Protein AF-A0A833GKW9-F1 (afdb_monomer_lite)

pLDDT: mean 96.71, std 2.91, range [78.0, 98.75]

Radius of gyration: 13.87 Å; chains: 1; bounding box: 33×19×40 Å

Structure (mmCIF, N/CA/C/O backbone):
data_AF-A0A833GKW9-F1
#
_entry.id   AF-A0A833GKW9-F1
#
loop_
_atom_site.group_PDB
_atom_site.id
_atom_site.type_symbol
_atom_site.label_atom_id
_atom_site.label_alt_id
_atom_site.label_comp_id
_atom_site.label_asym_id
_atom_site.label_entity_id
_atom_site.label_seq_id
_atom_site.pdbx_PDB_ins_code
_atom_site.Cartn_x
_atom_site.Cartn_y
_atom_site.Cartn_z
_atom_site.occupancy
_atom_site.B_iso_or_equiv
_atom_site.auth_seq_id
_atom_site.auth_comp_id
_atom_site.auth_asym_id
_atom_site.auth_atom_id
_atom_site.pdbx_PDB_model_num
ATOM 1 N N . MET A 1 1 ? -17.394 9.332 23.189 1.00 78.00 1 MET A N 1
ATOM 2 C CA . MET A 1 1 ? -17.041 8.297 22.191 1.00 78.00 1 MET A CA 1
ATOM 3 C C . MET A 1 1 ? -15.616 8.582 21.736 1.00 78.00 1 MET A C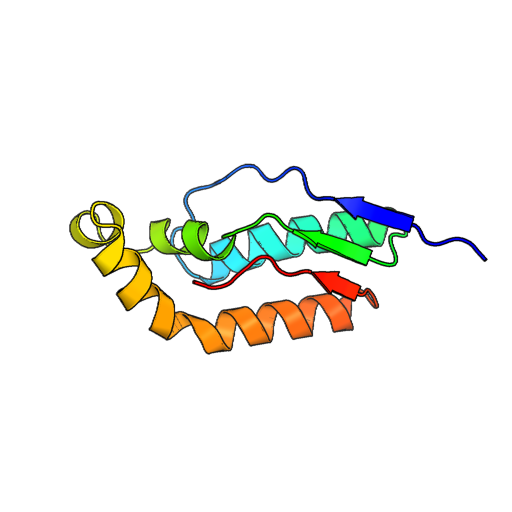 1
ATOM 5 O O . MET A 1 1 ? -15.335 9.747 21.488 1.00 78.00 1 MET A O 1
ATOM 9 N N . THR A 1 2 ? -14.726 7.586 21.687 1.00 93.81 2 THR A N 1
ATOM 10 C CA . THR A 1 2 ? -13.291 7.791 21.390 1.00 93.81 2 THR A CA 1
ATOM 11 C C . THR A 1 2 ? -12.878 6.940 20.195 1.00 93.81 2 THR A C 1
ATOM 13 O O . THR A 1 2 ? -13.192 5.750 20.166 1.00 93.81 2 THR A O 1
ATOM 16 N N . ILE A 1 3 ? -12.164 7.542 19.240 1.00 96.75 3 ILE A N 1
ATOM 17 C CA . ILE A 1 3 ? -11.549 6.852 18.099 1.00 96.75 3 ILE A CA 1
ATOM 18 C C . ILE A 1 3 ? -10.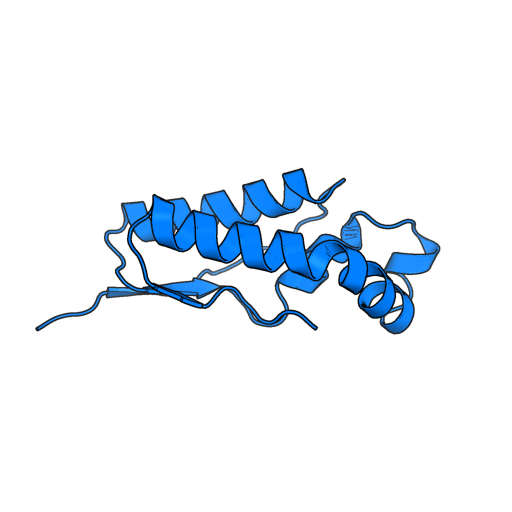028 6.887 18.266 1.00 96.75 3 ILE A C 1
ATOM 20 O O . ILE A 1 3 ? -9.457 7.919 18.614 1.00 96.75 3 ILE A O 1
ATOM 24 N N . ARG A 1 4 ? -9.374 5.756 18.008 1.00 98.06 4 ARG A N 1
ATOM 25 C CA . ARG A 1 4 ? -7.928 5.589 17.918 1.00 98.06 4 ARG A CA 1
ATOM 26 C C . ARG A 1 4 ? -7.537 5.399 16.461 1.00 98.06 4 ARG A C 1
ATOM 28 O O . ARG A 1 4 ? -8.012 4.481 15.790 1.00 98.06 4 ARG A O 1
ATOM 35 N N . VAL A 1 5 ? -6.632 6.257 16.013 1.00 98.31 5 VAL A N 1
ATOM 36 C CA . VAL A 1 5 ? -6.081 6.256 14.660 1.00 98.31 5 VAL A CA 1
ATOM 37 C C . VAL A 1 5 ? -4.606 5.878 14.737 1.00 98.31 5 VAL A C 1
ATOM 39 O O . VAL A 1 5 ? -3.880 6.411 15.575 1.00 98.31 5 VAL A O 1
ATOM 42 N N . ALA A 1 6 ? -4.166 4.965 13.874 1.00 98.25 6 ALA A N 1
ATOM 43 C CA . ALA A 1 6 ? -2.759 4.654 13.661 1.00 98.25 6 ALA A CA 1
ATOM 44 C C . ALA A 1 6 ? -2.316 5.238 12.316 1.00 98.25 6 ALA A C 1
ATOM 46 O O . ALA A 1 6 ? -2.845 4.857 11.275 1.00 98.25 6 ALA A O 1
ATOM 47 N N . ALA A 1 7 ? -1.350 6.154 12.338 1.00 97.38 7 ALA A N 1
ATOM 48 C CA . ALA A 1 7 ? -0.691 6.653 11.136 1.00 97.38 7 ALA A CA 1
ATOM 49 C C . ALA A 1 7 ? 0.624 5.892 10.947 1.00 97.38 7 ALA A C 1
ATOM 51 O O . ALA A 1 7 ? 1.492 5.925 11.824 1.00 97.38 7 ALA A O 1
ATOM 52 N N . ALA A 1 8 ? 0.751 5.169 9.838 1.00 94.25 8 ALA A N 1
ATOM 53 C CA . ALA A 1 8 ? 1.916 4.345 9.570 1.00 94.25 8 ALA A CA 1
ATOM 54 C C . ALA A 1 8 ? 3.124 5.226 9.226 1.00 94.25 8 ALA A C 1
ATOM 56 O O . ALA A 1 8 ? 3.125 5.951 8.232 1.00 94.25 8 ALA A O 1
ATOM 57 N N . ARG A 1 9 ? 4.184 5.129 10.036 1.00 89.44 9 ARG A N 1
ATOM 58 C CA . ARG A 1 9 ? 5.517 5.580 9.632 1.00 89.44 9 ARG A CA 1
ATOM 59 C C . ARG A 1 9 ? 6.144 4.463 8.807 1.00 89.44 9 ARG A C 1
ATOM 61 O O . ARG A 1 9 ? 6.679 3.510 9.363 1.00 89.44 9 ARG A O 1
ATOM 68 N N . TYR A 1 10 ? 6.028 4.589 7.497 1.00 86.62 10 TYR A N 1
ATOM 69 C CA . TYR A 1 10 ? 6.390 3.551 6.545 1.00 86.62 10 TYR A CA 1
ATOM 70 C C . TYR A 1 10 ? 7.826 3.738 6.046 1.00 86.62 10 TYR A C 1
ATOM 72 O O . TYR A 1 10 ? 8.217 4.853 5.697 1.00 86.62 10 TYR A O 1
ATOM 80 N N . ALA A 1 11 ? 8.611 2.663 6.035 1.00 90.44 11 ALA A N 1
ATOM 81 C CA . ALA A 1 11 ? 9.923 2.639 5.400 1.00 90.44 11 ALA A CA 1
ATOM 82 C C . ALA A 1 11 ? 9.766 1.991 4.025 1.00 90.44 11 ALA A C 1
ATOM 84 O O . ALA A 1 11 ? 9.304 0.858 3.958 1.00 90.44 11 ALA A O 1
ATOM 85 N N . ILE A 1 12 ? 10.127 2.720 2.967 1.00 91.88 12 ILE A N 1
ATOM 86 C CA . ILE A 1 12 ? 10.079 2.208 1.594 1.00 91.88 12 ILE A CA 1
ATOM 87 C C . ILE A 1 12 ? 11.123 1.094 1.459 1.00 91.88 12 ILE A C 1
ATOM 89 O O . ILE A 1 12 ? 12.292 1.297 1.797 1.00 91.88 12 ILE A O 1
ATOM 93 N N . GLY A 1 13 ? 10.684 -0.068 0.999 1.00 92.94 13 GLY A N 1
ATOM 94 C CA . GLY A 1 13 ? 11.488 -1.228 0.659 1.00 92.94 13 GLY A CA 1
ATOM 95 C C . GLY A 1 13 ? 11.628 -1.428 -0.849 1.00 92.94 13 GLY A C 1
ATOM 96 O O . GLY A 1 13 ? 11.260 -0.579 -1.659 1.00 92.94 13 GLY A O 1
ATOM 97 N N . GLU A 1 14 ? 12.179 -2.582 -1.214 1.00 95.62 14 GLU A N 1
ATOM 98 C CA . GLU A 1 14 ? 12.381 -3.006 -2.601 1.00 95.62 14 GLU A CA 1
ATOM 99 C C . GLU A 1 14 ? 11.756 -4.395 -2.803 1.00 95.62 14 GLU A C 1
ATOM 101 O O . GLU A 1 14 ? 12.478 -5.391 -2.833 1.00 95.62 14 GLU A O 1
ATOM 106 N N . PRO A 1 15 ? 10.414 -4.502 -2.842 1.00 97.12 15 PRO A N 1
ATOM 107 C CA . PRO A 1 15 ? 9.746 -5.783 -3.050 1.00 97.12 15 PRO A CA 1
ATOM 108 C C . PRO A 1 15 ? 10.141 -6.409 -4.395 1.00 97.12 15 PRO A C 1
ATOM 110 O O . PRO A 1 15 ? 10.153 -5.732 -5.421 1.00 97.12 15 PRO A O 1
ATOM 113 N N . GLU A 1 16 ? 10.430 -7.712 -4.383 1.00 97.12 16 GLU A N 1
ATOM 114 C CA . GLU A 1 16 ? 10.793 -8.478 -5.588 1.00 97.12 16 GLU A CA 1
ATOM 115 C C . GLU A 1 16 ? 9.573 -8.803 -6.461 1.00 97.12 16 GLU A C 1
ATOM 117 O O . GLU A 1 16 ? 9.695 -8.977 -7.671 1.00 97.12 16 GLU A O 1
ATOM 122 N N . ASP A 1 17 ? 8.392 -8.877 -5.846 1.00 97.75 17 ASP A N 1
ATOM 123 C CA . ASP A 1 17 ? 7.112 -9.125 -6.495 1.00 97.75 17 ASP A CA 1
ATOM 124 C C . ASP A 1 17 ? 5.954 -8.468 -5.719 1.00 97.75 17 ASP A C 1
ATOM 126 O O . ASP A 1 17 ? 6.119 -7.919 -4.622 1.00 97.75 17 ASP A O 1
ATOM 130 N N . PHE A 1 18 ? 4.746 -8.530 -6.284 1.00 97.56 18 PHE A N 1
ATOM 131 C CA . PHE A 1 18 ? 3.561 -7.942 -5.658 1.00 97.56 18 PHE A CA 1
ATOM 132 C C . PHE A 1 18 ? 3.215 -8.595 -4.308 1.00 97.56 18 PHE A C 1
ATOM 134 O O . PHE A 1 18 ? 2.701 -7.926 -3.411 1.00 97.56 18 PHE A O 1
ATOM 141 N N . ASN A 1 19 ? 3.515 -9.885 -4.127 1.00 98.19 19 ASN A N 1
ATOM 142 C CA . ASN A 1 19 ? 3.253 -10.582 -2.867 1.00 98.19 19 ASN A CA 1
ATOM 143 C C . ASN A 1 19 ? 4.146 -10.046 -1.742 1.00 98.19 19 ASN A C 1
ATOM 145 O O . ASN A 1 19 ? 3.650 -9.771 -0.652 1.00 98.19 19 ASN A O 1
ATOM 149 N N . SER A 1 20 ? 5.427 -9.809 -2.024 1.00 98.06 20 SER A N 1
ATOM 150 C CA . SER A 1 20 ? 6.380 -9.210 -1.084 1.00 98.06 20 SER A CA 1
ATOM 151 C C . SER A 1 20 ? 5.938 -7.808 -0.657 1.00 98.06 20 SER A C 1
ATOM 153 O O . SER A 1 20 ? 5.981 -7.460 0.525 1.00 98.06 20 SER A O 1
ATOM 155 N N . PHE A 1 21 ? 5.436 -7.014 -1.609 1.00 97.88 21 PHE A N 1
ATOM 156 C CA . PHE A 1 21 ? 4.797 -5.729 -1.322 1.00 97.88 21 PHE A CA 1
ATOM 157 C C . PHE A 1 21 ? 3.571 -5.905 -0.408 1.00 97.88 21 PHE A C 1
ATOM 159 O O . PHE A 1 21 ? 3.460 -5.260 0.640 1.00 97.88 21 PHE A O 1
ATOM 166 N N . ALA A 1 22 ? 2.666 -6.820 -0.763 1.00 98.25 22 ALA A N 1
ATOM 167 C CA . ALA A 1 22 ? 1.439 -7.075 -0.018 1.00 98.25 22 ALA A CA 1
ATOM 168 C C . ALA A 1 22 ? 1.704 -7.524 1.430 1.00 98.25 22 ALA A C 1
ATOM 170 O O . ALA A 1 22 ? 1.002 -7.088 2.345 1.00 98.25 22 ALA A O 1
ATOM 171 N N . GLU A 1 23 ? 2.733 -8.340 1.663 1.00 97.94 23 GLU A N 1
ATOM 172 C CA . GLU A 1 23 ? 3.170 -8.766 2.996 1.00 97.94 23 GLU A CA 1
ATOM 173 C C . GLU A 1 23 ? 3.685 -7.596 3.849 1.00 97.94 23 GLU A C 1
ATOM 175 O O . GLU A 1 23 ? 3.350 -7.493 5.039 1.00 97.94 23 GLU A O 1
ATOM 180 N N . GLY A 1 24 ? 4.443 -6.675 3.244 1.00 96.62 24 GLY A N 1
ATOM 181 C CA . GLY A 1 24 ? 4.898 -5.444 3.896 1.00 96.62 24 GLY A CA 1
ATOM 182 C C . GLY A 1 24 ? 3.724 -4.584 4.367 1.00 96.62 24 GLY A C 1
ATOM 183 O O . GLY A 1 24 ? 3.634 -4.218 5.547 1.00 96.62 24 GLY A O 1
ATOM 184 N N . VAL A 1 25 ? 2.756 -4.349 3.478 1.00 97.69 25 VAL A N 1
ATOM 185 C CA . VAL A 1 25 ? 1.525 -3.609 3.795 1.00 97.69 25 VAL A CA 1
ATOM 186 C C . VAL A 1 25 ? 0.698 -4.328 4.864 1.00 97.69 25 VAL A C 1
ATOM 188 O O . VAL A 1 25 ? 0.263 -3.706 5.841 1.00 97.69 25 VAL A O 1
ATOM 191 N N . ALA A 1 26 ? 0.513 -5.644 4.736 1.00 98.12 26 ALA A N 1
ATOM 192 C CA . ALA A 1 26 ? -0.233 -6.455 5.694 1.00 98.12 26 ALA A CA 1
ATOM 193 C C . ALA A 1 26 ? 0.370 -6.374 7.102 1.00 98.12 26 ALA A C 1
ATOM 195 O O . ALA A 1 26 ? -0.366 -6.245 8.084 1.00 98.12 26 ALA A O 1
ATOM 196 N N . THR A 1 27 ? 1.700 -6.373 7.206 1.00 97.06 27 THR A N 1
ATOM 197 C CA . THR A 1 27 ? 2.420 -6.237 8.479 1.00 97.06 27 THR A CA 1
ATOM 198 C C . THR A 1 27 ? 2.102 -4.907 9.169 1.00 97.06 27 THR A C 1
ATOM 200 O O . THR A 1 27 ? 1.813 -4.884 10.371 1.00 97.06 27 THR A O 1
AT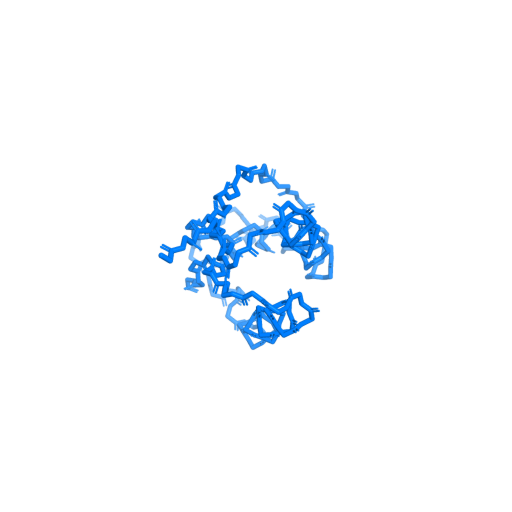OM 203 N N . GLN A 1 28 ? 2.073 -3.800 8.419 1.00 96.94 28 GLN A N 1
ATOM 204 C CA . GLN A 1 28 ? 1.733 -2.478 8.962 1.00 96.94 28 GLN A CA 1
ATOM 205 C C . GLN A 1 28 ? 0.278 -2.408 9.445 1.00 96.94 28 GLN A C 1
ATOM 207 O O . GLN A 1 28 ? 0.002 -1.908 10.542 1.00 96.94 28 GLN A O 1
ATOM 212 N N . VAL A 1 29 ? -0.664 -2.954 8.670 1.00 98.12 29 VAL A N 1
ATOM 213 C CA . VAL A 1 29 ? -2.085 -2.969 9.054 1.00 98.12 29 VAL A CA 1
ATOM 214 C C . VAL A 1 29 ? -2.324 -3.873 10.268 1.00 98.12 29 VAL A C 1
ATOM 216 O O . VAL A 1 29 ? -3.027 -3.479 11.203 1.00 98.12 29 VAL A O 1
ATOM 219 N N . ALA A 1 30 ? -1.685 -5.043 10.319 1.00 98.19 30 ALA A N 1
ATOM 220 C CA . ALA A 1 30 ? -1.757 -5.940 11.468 1.00 98.19 30 ALA A CA 1
ATOM 221 C C . ALA A 1 30 ? -1.195 -5.285 12.742 1.00 98.19 30 ALA A C 1
ATOM 223 O O . ALA A 1 30 ? -1.761 -5.443 13.829 1.00 98.19 30 ALA A O 1
ATOM 224 N N . GLN A 1 31 ? -0.122 -4.496 12.624 1.00 97.44 31 GLN A N 1
ATOM 225 C CA . GLN A 1 31 ? 0.411 -3.722 13.743 1.00 97.44 31 GLN A CA 1
ATOM 226 C C . GLN A 1 31 ? -0.594 -2.679 14.249 1.00 97.44 31 GLN A C 1
ATOM 228 O O . GLN A 1 31 ? -0.792 -2.580 15.462 1.00 97.44 31 GLN A O 1
ATOM 233 N N . ALA A 1 32 ? -1.256 -1.935 13.358 1.00 98.00 32 ALA A N 1
ATOM 234 C CA . ALA A 1 32 ? -2.298 -0.980 13.741 1.00 98.00 32 ALA A CA 1
ATOM 235 C C . ALA A 1 32 ? -3.459 -1.666 14.484 1.00 98.00 32 ALA A C 1
ATOM 237 O O . ALA A 1 32 ? -3.880 -1.203 15.550 1.00 98.00 32 ALA A O 1
ATOM 238 N N . ALA A 1 33 ? -3.917 -2.812 13.974 1.00 98.06 33 ALA A N 1
ATOM 239 C CA . ALA A 1 33 ? -4.965 -3.611 14.601 1.00 98.06 33 ALA A CA 1
ATOM 240 C C . ALA A 1 33 ? -4.562 -4.088 16.008 1.00 98.06 33 ALA A C 1
ATOM 242 O O . ALA A 1 33 ? -5.330 -3.947 16.960 1.00 98.06 33 ALA A O 1
ATOM 243 N N . ARG A 1 34 ? -3.322 -4.569 16.177 1.00 98.00 34 ARG A N 1
ATOM 244 C CA . ARG A 1 34 ? -2.776 -5.007 17.476 1.00 98.00 34 ARG A CA 1
ATOM 245 C C . ARG A 1 34 ? -2.724 -3.882 18.518 1.00 98.00 34 ARG A C 1
ATOM 247 O O . ARG A 1 34 ? -2.818 -4.153 19.711 1.00 98.00 34 ARG A O 1
ATOM 254 N N . LEU A 1 35 ? -2.602 -2.626 18.086 1.00 97.12 35 LEU A N 1
ATOM 255 C CA . LEU A 1 35 ? -2.649 -1.438 18.952 1.00 97.12 35 LEU A CA 1
ATOM 256 C C . LEU A 1 35 ? -4.090 -0.974 19.269 1.00 97.12 35 LEU A C 1
ATOM 258 O O . LEU A 1 35 ? -4.299 0.025 19.972 1.00 97.12 35 LEU A O 1
ATOM 262 N N . GLY A 1 36 ? -5.097 -1.692 18.767 1.00 97.69 36 GLY A N 1
ATOM 263 C CA . GLY A 1 36 ? -6.512 -1.378 18.943 1.00 97.69 36 GLY A CA 1
ATOM 264 C C . GLY A 1 36 ? -6.952 -0.139 18.165 1.00 97.69 36 GLY A C 1
ATOM 265 O O . GLY A 1 36 ? -7.834 0.584 18.629 1.00 97.69 36 GLY A O 1
ATOM 266 N N . ALA A 1 37 ? -6.302 0.167 17.038 1.00 98.44 37 ALA A N 1
ATOM 267 C CA . ALA A 1 37 ? -6.743 1.241 16.158 1.00 98.44 37 ALA A CA 1
ATOM 268 C C . ALA A 1 37 ? -8.032 0.841 15.426 1.00 98.44 37 ALA A C 1
ATOM 270 O O . ALA A 1 37 ? -8.156 -0.285 14.953 1.00 98.44 37 ALA A O 1
ATOM 271 N N . GLN A 1 38 ? -8.976 1.777 15.303 1.00 98.50 38 GLN A N 1
ATOM 272 C CA . GLN A 1 38 ? -10.163 1.599 14.454 1.00 98.50 38 GLN A CA 1
ATOM 273 C C . GLN A 1 38 ? -9.962 2.185 13.053 1.00 98.50 38 GLN A C 1
ATOM 275 O O . GLN A 1 38 ? -10.720 1.863 12.141 1.00 98.50 38 GLN A O 1
ATOM 280 N N . VAL A 1 39 ? -8.954 3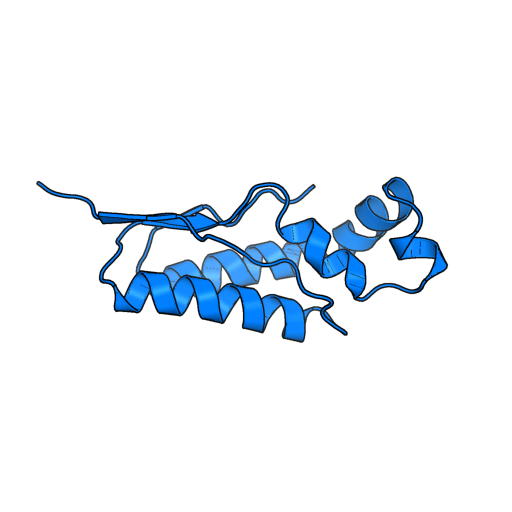.045 12.887 1.00 98.56 39 VAL A N 1
ATOM 281 C CA . VAL A 1 39 ? -8.543 3.604 11.599 1.00 98.56 39 VAL A CA 1
ATOM 282 C C . VAL A 1 39 ? -7.038 3.415 11.441 1.00 98.56 39 VAL A C 1
ATOM 284 O O . VAL A 1 39 ? -6.276 3.810 12.325 1.00 98.56 39 VAL A O 1
ATOM 287 N N . ALA A 1 40 ? -6.612 2.842 10.320 1.00 98.44 40 ALA A N 1
ATOM 288 C CA . ALA A 1 40 ? -5.220 2.797 9.894 1.00 98.44 40 ALA A CA 1
ATOM 289 C C . ALA A 1 40 ? -5.034 3.705 8.673 1.00 98.44 40 ALA A C 1
ATOM 291 O O . ALA A 1 40 ? -5.797 3.626 7.710 1.00 98.44 40 ALA A O 1
ATOM 292 N N . VAL A 1 41 ? -4.029 4.575 8.728 1.00 98.31 41 VAL A N 1
ATOM 293 C CA . VAL A 1 41 ? -3.666 5.496 7.650 1.00 98.31 41 VAL A CA 1
ATOM 294 C C . VAL A 1 41 ? -2.302 5.105 7.117 1.00 98.31 41 VAL A C 1
ATOM 296 O O . VAL A 1 41 ? -1.309 5.188 7.842 1.00 98.31 41 VAL A O 1
ATOM 299 N N . LEU A 1 42 ? -2.273 4.666 5.863 1.00 97.81 42 LEU A N 1
ATOM 300 C CA . LEU A 1 42 ? -1.051 4.373 5.130 1.00 97.81 42 LEU A CA 1
ATOM 301 C C . LEU A 1 42 ? -0.565 5.618 4.359 1.00 97.81 42 LEU A C 1
ATOM 303 O O . LEU A 1 42 ? -1.346 6.558 4.174 1.00 97.81 42 LEU A O 1
ATOM 307 N N . PRO A 1 43 ? 0.716 5.660 3.945 1.00 95.75 43 PRO A N 1
ATOM 308 C CA . PRO A 1 43 ? 1.285 6.811 3.251 1.00 95.75 43 PRO A CA 1
ATOM 309 C C . PRO A 1 43 ? 0.612 7.127 1.917 1.00 95.75 43 PRO A C 1
ATOM 311 O O . PRO A 1 43 ? 0.049 6.263 1.247 1.00 95.75 43 PRO A O 1
ATOM 314 N N . GLU A 1 44 ? 0.754 8.378 1.496 1.00 95.31 44 GLU A N 1
ATOM 315 C CA . GLU A 1 44 ? 0.478 8.787 0.124 1.00 95.31 44 GLU A CA 1
ATOM 316 C C . GLU A 1 44 ? 1.392 8.035 -0.859 1.00 95.31 44 GLU A C 1
ATOM 318 O O . GLU A 1 44 ? 2.548 7.753 -0.547 1.00 95.31 44 GLU A O 1
ATOM 323 N N . TYR A 1 45 ? 0.862 7.705 -2.038 1.00 94.44 45 TYR A N 1
ATOM 324 C CA . TYR A 1 45 ? 1.574 7.044 -3.137 1.00 94.44 45 TYR A CA 1
ATOM 325 C C . TYR A 1 45 ? 2.222 5.710 -2.768 1.00 94.44 45 TYR A C 1
ATOM 327 O O . TYR A 1 45 ? 3.189 5.296 -3.402 1.00 94.44 45 TYR A O 1
ATOM 335 N N . LEU A 1 46 ? 1.678 5.012 -1.768 1.00 96.62 46 LEU A N 1
ATOM 336 C CA . LEU A 1 46 ? 2.209 3.729 -1.314 1.00 96.62 46 LEU A CA 1
ATOM 337 C C . LEU A 1 46 ? 2.357 2.710 -2.456 1.00 96.62 46 LEU A C 1
ATOM 339 O O . LEU A 1 46 ? 3.333 1.969 -2.485 1.00 96.62 46 LEU A O 1
ATOM 343 N N . ALA A 1 47 ? 1.435 2.711 -3.424 1.00 95.81 47 ALA A N 1
ATOM 344 C CA . ALA A 1 47 ? 1.501 1.829 -4.590 1.00 95.81 47 ALA A CA 1
ATOM 345 C C . ALA A 1 47 ? 2.802 1.976 -5.405 1.00 95.81 47 ALA A C 1
ATOM 347 O O . ALA A 1 47 ? 3.193 1.035 -6.088 1.00 95.81 47 ALA A O 1
ATOM 348 N N . LEU A 1 48 ? 3.499 3.117 -5.317 1.00 96.00 48 LEU A N 1
ATOM 349 C CA . LEU A 1 48 ? 4.750 3.348 -6.039 1.00 96.00 48 LEU A CA 1
ATOM 350 C C . LEU A 1 48 ? 5.902 2.467 -5.533 1.00 96.00 48 LEU A C 1
ATOM 352 O O . LEU A 1 48 ? 6.818 2.182 -6.296 1.00 96.00 48 LEU A O 1
ATOM 356 N N . GLU A 1 49 ? 5.850 1.979 -4.290 1.00 96.38 49 GLU A N 1
ATOM 357 C CA . GLU A 1 49 ? 6.821 0.995 -3.793 1.00 96.38 49 GLU A CA 1
ATOM 358 C C . GLU A 1 49 ? 6.789 -0.299 -4.619 1.00 96.38 49 GLU A C 1
ATOM 360 O O . GLU A 1 49 ? 7.840 -0.867 -4.910 1.00 96.38 49 GLU A O 1
ATOM 365 N N . ALA A 1 50 ? 5.603 -0.728 -5.067 1.00 96.69 50 ALA A N 1
ATOM 366 C CA . ALA A 1 50 ? 5.469 -1.913 -5.908 1.00 96.69 50 ALA A CA 1
ATOM 367 C C . ALA A 1 50 ? 6.175 -1.749 -7.265 1.00 96.69 50 ALA A C 1
ATOM 369 O O . ALA A 1 50 ? 6.504 -2.749 -7.888 1.00 96.69 50 ALA A O 1
ATOM 370 N N . ALA A 1 51 ? 6.504 -0.526 -7.708 1.00 96.50 51 ALA A N 1
ATOM 371 C CA . ALA A 1 51 ? 7.293 -0.333 -8.926 1.00 96.50 51 ALA A CA 1
ATOM 372 C C . AL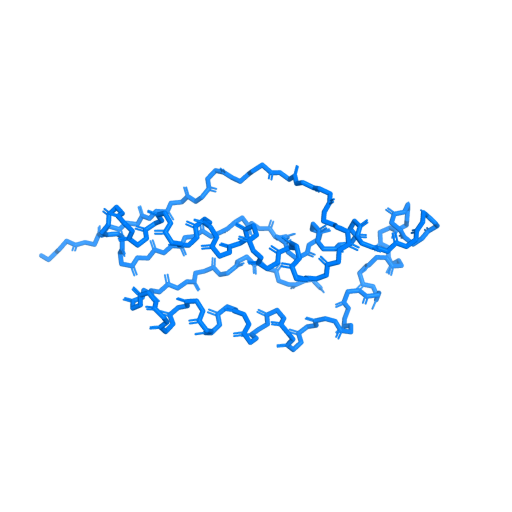A A 1 51 ? 8.717 -0.908 -8.816 1.00 96.50 51 ALA A C 1
ATOM 374 O O . ALA A 1 51 ? 9.360 -1.152 -9.836 1.00 96.50 51 ALA A O 1
ATOM 375 N N . ALA A 1 52 ? 9.210 -1.162 -7.596 1.00 96.62 52 ALA A N 1
ATOM 376 C CA . ALA A 1 52 ? 10.513 -1.778 -7.375 1.00 96.62 52 ALA A CA 1
ATOM 377 C C . ALA A 1 52 ? 10.631 -3.198 -7.957 1.00 96.62 52 ALA A C 1
ATOM 379 O O . ALA A 1 52 ? 11.758 -3.600 -8.249 1.00 96.62 52 ALA A O 1
ATOM 380 N N . MET A 1 53 ? 9.505 -3.901 -8.160 1.00 96.62 53 MET A N 1
ATOM 381 C CA . MET A 1 53 ? 9.457 -5.257 -8.725 1.00 96.62 53 MET A CA 1
ATOM 382 C C . MET A 1 53 ? 9.680 -5.297 -10.244 1.00 96.62 53 MET A C 1
ATOM 384 O O . MET A 1 53 ? 9.923 -6.362 -10.810 1.00 96.62 53 MET A O 1
ATOM 388 N N . PHE A 1 54 ? 9.559 -4.153 -10.926 1.00 97.19 54 PHE A N 1
ATOM 389 C CA . PHE A 1 54 ? 9.770 -4.077 -12.367 1.00 97.19 54 PHE A CA 1
ATOM 390 C C . PHE A 1 54 ? 11.256 -4.033 -12.723 1.00 97.19 54 PHE A C 1
ATOM 392 O O . PHE A 1 54 ? 12.129 -3.740 -11.902 1.00 97.19 54 PHE A O 1
ATOM 399 N N . ASP A 1 55 ? 11.545 -4.316 -13.991 1.00 97.12 55 ASP A N 1
ATOM 400 C CA . ASP A 1 55 ? 12.904 -4.303 -14.509 1.00 97.12 55 ASP A CA 1
ATOM 401 C C . ASP A 1 55 ? 13.564 -2.915 -14.410 1.00 97.12 55 ASP A C 1
ATOM 403 O O . ASP A 1 55 ? 12.913 -1.871 -14.304 1.00 97.12 55 ASP A O 1
ATOM 407 N N . ALA A 1 56 ? 14.902 -2.904 -14.431 1.00 96.56 56 ALA A N 1
ATOM 408 C CA . ALA A 1 56 ? 15.695 -1.695 -14.211 1.00 96.56 56 ALA A CA 1
ATOM 409 C C . ALA A 1 56 ? 15.310 -0.512 -15.130 1.00 96.56 56 ALA A C 1
ATOM 411 O O . ALA A 1 56 ? 15.231 0.606 -14.616 1.00 96.56 56 ALA A O 1
ATOM 412 N N . PRO A 1 57 ? 15.041 -0.709 -16.440 1.00 97.00 57 PRO A N 1
ATOM 413 C CA . PRO A 1 57 ? 14.568 0.370 -17.304 1.00 97.00 57 PRO A CA 1
ATOM 414 C C . PRO A 1 57 ? 13.219 0.952 -16.872 1.00 97.00 57 PRO A C 1
ATOM 416 O O . PRO A 1 57 ? 13.075 2.172 -16.863 1.00 97.00 57 PRO A O 1
ATOM 419 N N . THR A 1 58 ? 12.254 0.114 -16.478 1.00 97.25 58 THR A N 1
ATOM 420 C CA . THR A 1 58 ? 10.917 0.576 -16.076 1.00 97.25 58 THR A CA 1
ATOM 421 C C . THR A 1 58 ? 10.972 1.359 -14.772 1.00 97.25 58 THR A C 1
ATOM 423 O O . THR A 1 58 ? 10.459 2.474 -14.718 1.00 97.25 58 THR A O 1
ATOM 426 N N . ARG A 1 59 ? 11.647 0.841 -13.733 1.00 94.69 59 ARG A N 1
ATOM 427 C CA . ARG A 1 59 ? 11.737 1.542 -12.434 1.00 94.69 59 ARG A CA 1
ATOM 428 C C . ARG A 1 59 ? 12.580 2.822 -12.470 1.00 94.69 59 ARG A C 1
ATOM 430 O O . ARG A 1 59 ? 12.494 3.636 -11.554 1.00 94.69 59 ARG A O 1
ATOM 437 N N . ALA A 1 60 ? 13.409 3.006 -13.499 1.00 95.88 60 ALA A N 1
ATOM 438 C CA . ALA A 1 60 ? 14.175 4.236 -13.708 1.00 95.88 60 ALA A CA 1
ATOM 439 C C . ALA A 1 60 ? 13.357 5.360 -14.377 1.00 95.88 60 ALA A C 1
ATOM 441 O O . ALA A 1 60 ? 13.792 6.513 -14.355 1.00 95.88 60 ALA A O 1
ATOM 442 N N . ASP A 1 61 ? 12.185 5.050 -14.943 1.00 97.88 61 ASP A N 1
ATOM 443 C CA . ASP A 1 61 ? 11.274 6.004 -15.579 1.00 97.88 61 ASP A CA 1
ATOM 444 C C . ASP A 1 61 ? 9.935 6.044 -14.825 1.00 97.88 61 ASP A C 1
ATOM 446 O O . ASP A 1 61 ? 9.207 5.055 -14.729 1.00 97.88 61 ASP A O 1
ATOM 450 N N . LEU A 1 62 ? 9.588 7.216 -14.285 1.00 95.88 62 LEU A N 1
ATOM 451 C CA . LEU A 1 62 ? 8.356 7.384 -13.516 1.00 95.88 62 LEU A CA 1
ATOM 452 C C . LEU A 1 62 ? 7.103 7.105 -14.357 1.00 95.88 62 LEU A C 1
ATOM 454 O O . LEU A 1 62 ? 6.188 6.448 -13.876 1.00 95.88 62 LEU A O 1
ATOM 458 N N . ALA A 1 63 ? 7.037 7.587 -15.598 1.00 97.62 63 ALA A N 1
ATOM 459 C CA . ALA A 1 63 ? 5.860 7.391 -16.439 1.00 97.62 63 ALA A CA 1
ATOM 460 C C . ALA A 1 63 ? 5.697 5.915 -16.821 1.00 97.62 63 ALA A C 1
ATOM 462 O O . ALA A 1 63 ? 4.580 5.396 -16.786 1.00 97.62 63 ALA A O 1
ATOM 463 N N . ALA A 1 64 ? 6.805 5.230 -17.118 1.00 97.94 64 ALA A N 1
ATOM 464 C CA . ALA A 1 64 ? 6.798 3.791 -17.366 1.00 97.94 64 ALA A CA 1
ATOM 465 C C . ALA A 1 64 ? 6.362 3.007 -16.119 1.00 97.94 64 ALA A C 1
ATOM 467 O O . ALA A 1 64 ? 5.517 2.122 -16.222 1.00 97.94 64 ALA A O 1
ATOM 468 N N . SER A 1 65 ? 6.867 3.378 -14.939 1.00 97.62 65 SER A N 1
ATOM 469 C CA . SER A 1 65 ? 6.475 2.772 -13.661 1.00 97.62 65 SER A CA 1
ATOM 470 C C . SER A 1 65 ? 4.979 2.931 -13.385 1.00 97.62 65 SER A C 1
ATOM 472 O O . SER A 1 65 ? 4.309 1.962 -13.043 1.00 97.62 65 SER A O 1
ATOM 474 N N . LEU A 1 66 ? 4.431 4.136 -13.572 1.00 97.25 66 LEU A N 1
ATOM 475 C CA . LEU A 1 66 ? 3.002 4.399 -13.376 1.00 97.25 66 LEU A CA 1
ATOM 476 C C . LEU A 1 66 ? 2.128 3.624 -14.367 1.00 97.25 66 LEU A C 1
ATOM 478 O O . LEU A 1 66 ? 1.069 3.128 -13.985 1.00 97.25 66 LEU A O 1
ATOM 482 N N . ALA A 1 67 ? 2.571 3.498 -15.621 1.00 98.00 67 ALA A N 1
ATOM 483 C CA . ALA A 1 67 ? 1.877 2.705 -16.628 1.00 98.00 67 ALA A CA 1
ATOM 484 C C . ALA A 1 67 ? 1.893 1.209 -16.280 1.00 98.00 67 ALA A C 1
ATOM 486 O O . ALA A 1 67 ? 0.843 0.573 -16.311 1.00 98.00 67 ALA A O 1
ATOM 487 N N . ALA A 1 68 ? 3.052 0.668 -15.896 1.00 97.56 68 ALA A N 1
ATOM 488 C CA . ALA A 1 68 ? 3.204 -0.736 -15.519 1.00 97.56 68 ALA A CA 1
ATOM 489 C C . ALA A 1 68 ? 2.419 -1.085 -14.244 1.00 97.56 68 ALA A C 1
ATOM 491 O O . ALA A 1 68 ? 1.812 -2.150 -14.158 1.00 97.56 68 ALA A O 1
ATOM 492 N N . LEU A 1 69 ? 2.357 -0.169 -13.271 1.00 97.69 69 LEU A N 1
ATOM 493 C CA . LEU A 1 69 ? 1.577 -0.367 -12.048 1.00 97.69 69 LEU A CA 1
ATOM 494 C C . LEU A 1 69 ? 0.088 -0.590 -12.316 1.00 97.69 69 LEU A C 1
ATOM 496 O O . LEU A 1 69 ? -0.547 -1.269 -11.511 1.00 97.69 69 LEU A O 1
ATOM 500 N N . GLN A 1 70 ? -0.475 -0.069 -13.415 1.00 97.88 70 GLN A N 1
ATOM 501 C CA . GLN A 1 70 ? -1.908 -0.207 -13.702 1.00 97.88 70 GLN A CA 1
ATOM 502 C C . GLN A 1 70 ? -2.365 -1.670 -13.756 1.00 97.88 70 GLN A C 1
ATOM 504 O O . GLN A 1 70 ? -3.493 -1.958 -13.348 1.00 97.88 70 GLN A O 1
ATOM 509 N N . ASP A 1 71 ? -1.486 -2.590 -14.160 1.00 97.38 71 ASP A N 1
ATOM 510 C CA . ASP A 1 71 ? -1.774 -4.027 -14.198 1.00 97.38 71 ASP A CA 1
ATOM 511 C C . ASP A 1 71 ? -2.021 -4.617 -12.795 1.00 97.38 71 ASP A C 1
ATOM 513 O O . ASP A 1 71 ? -2.728 -5.611 -12.652 1.00 97.38 71 ASP A O 1
ATOM 517 N N . CYS A 1 72 ? -1.519 -3.970 -11.737 1.00 96.88 72 CYS A N 1
ATOM 518 C CA . CYS A 1 72 ? -1.669 -4.395 -10.341 1.00 96.88 72 CYS A CA 1
ATOM 519 C C . CYS A 1 72 ? -2.810 -3.681 -9.600 1.00 96.88 72 CYS A C 1
ATOM 521 O O . CYS A 1 72 ? -2.987 -3.864 -8.391 1.00 96.88 72 CYS A O 1
ATOM 523 N N . ARG A 1 73 ? -3.587 -2.830 -10.282 1.00 97.62 73 ARG A N 1
ATOM 524 C CA . ARG A 1 73 ? -4.602 -1.986 -9.634 1.00 97.62 73 ARG A CA 1
ATOM 525 C C . ARG A 1 73 ? -5.677 -2.794 -8.918 1.00 97.62 73 ARG A C 1
ATOM 527 O O . ARG A 1 73 ? -6.056 -2.463 -7.792 1.00 97.62 73 ARG A O 1
ATOM 534 N N . ASP A 1 74 ? -6.184 -3.835 -9.563 1.00 98.38 74 ASP A N 1
ATOM 535 C CA . ASP A 1 74 ? -7.255 -4.644 -8.986 1.00 98.38 74 ASP A CA 1
ATOM 536 C C . ASP A 1 74 ? -6.754 -5.463 -7.791 1.00 98.38 74 ASP A C 1
ATOM 538 O O . ASP A 1 74 ? -7.447 -5.519 -6.770 1.00 98.38 74 ASP A O 1
ATOM 542 N N . ASP A 1 75 ? -5.521 -5.970 -7.856 1.00 98.25 75 ASP A N 1
ATOM 543 C CA . ASP A 1 75 ? -4.866 -6.669 -6.748 1.00 98.25 75 ASP A CA 1
ATOM 544 C C . ASP A 1 75 ? -4.610 -5.734 -5.557 1.00 98.25 75 ASP A C 1
ATOM 546 O O . ASP A 1 75 ? -4.901 -6.088 -4.413 1.00 98.25 75 ASP A O 1
ATOM 550 N N . TYR A 1 76 ? -4.179 -4.492 -5.802 1.00 98.38 76 TYR A N 1
ATOM 551 C CA . TYR A 1 76 ? -4.015 -3.473 -4.757 1.00 98.38 76 TYR A CA 1
ATOM 552 C C . TYR A 1 76 ? -5.337 -3.169 -4.040 1.00 98.38 76 TYR A C 1
ATOM 554 O O . TYR A 1 76 ? -5.415 -3.118 -2.807 1.00 98.38 76 TYR A O 1
ATOM 562 N N . LEU A 1 77 ? -6.419 -2.996 -4.805 1.00 98.38 77 LEU A N 1
ATOM 563 C CA . LEU A 1 77 ? -7.745 -2.756 -4.241 1.00 98.38 77 LEU A CA 1
ATOM 564 C C . LEU A 1 77 ? -8.301 -3.996 -3.525 1.00 98.38 77 LEU A C 1
ATOM 566 O O . LEU A 1 77 ? -9.049 -3.856 -2.551 1.00 98.38 77 LEU A O 1
ATOM 570 N N . ALA A 1 78 ? -7.989 -5.202 -4.003 1.00 98.62 78 ALA A N 1
ATOM 571 C CA . ALA A 1 78 ? -8.356 -6.451 -3.346 1.00 98.62 78 ALA A CA 1
ATOM 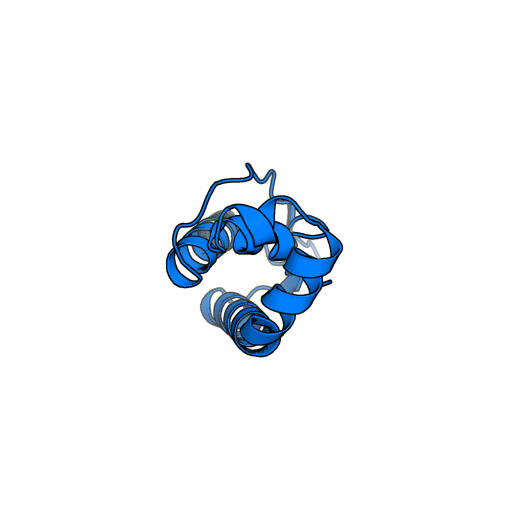572 C C . ALA A 1 78 ? -7.637 -6.589 -1.997 1.00 98.62 78 ALA A C 1
ATOM 574 O O . ALA A 1 78 ? -8.315 -6.786 -0.985 1.00 98.62 78 ALA A O 1
ATOM 575 N N . LEU A 1 79 ? -6.321 -6.358 -1.966 1.00 98.69 79 LEU A N 1
ATOM 576 C CA . LEU A 1 79 ? -5.496 -6.343 -0.758 1.00 98.69 79 LEU A CA 1
ATOM 577 C C . LEU A 1 79 ? -6.050 -5.370 0.287 1.00 98.69 79 LEU A C 1
ATOM 579 O O . LEU A 1 79 ? -6.306 -5.751 1.429 1.00 98.69 79 LEU A O 1
ATOM 583 N N . ALA A 1 80 ? -6.311 -4.117 -0.098 1.00 98.50 80 ALA A N 1
ATOM 584 C CA . ALA A 1 80 ? -6.840 -3.112 0.823 1.00 98.50 80 ALA A CA 1
ATOM 585 C C . ALA A 1 80 ? -8.185 -3.538 1.444 1.00 98.50 80 ALA A C 1
ATOM 587 O O . ALA A 1 80 ? -8.397 -3.404 2.654 1.00 98.50 80 ALA A O 1
ATOM 588 N N . ARG A 1 81 ? -9.100 -4.088 0.631 1.00 98.69 81 ARG A N 1
ATOM 589 C CA . ARG A 1 81 ? -10.399 -4.590 1.112 1.00 98.69 81 ARG A CA 1
ATOM 590 C C . ARG A 1 81 ? -10.240 -5.794 2.026 1.00 98.69 81 ARG A C 1
ATOM 592 O O . ARG A 1 81 ? -10.965 -5.903 3.015 1.00 98.69 81 ARG A O 1
ATOM 599 N N . GLU A 1 82 ? -9.342 -6.704 1.680 1.00 98.75 82 GLU A N 1
ATOM 600 C CA . GLU A 1 82 ? -9.058 -7.887 2.473 1.00 98.75 82 GLU A CA 1
ATOM 601 C C . GLU A 1 82 ? -8.516 -7.500 3.850 1.00 98.75 82 GLU A C 1
ATOM 603 O O . GLU A 1 82 ? -9.079 -7.924 4.858 1.00 98.75 82 GLU A O 1
ATOM 608 N N . LEU A 1 83 ? -7.493 -6.644 3.911 1.00 98.75 83 LEU A N 1
ATOM 609 C CA . LEU A 1 83 ? -6.870 -6.215 5.162 1.00 98.75 83 LEU A CA 1
ATOM 610 C C . LEU A 1 83 ? -7.853 -5.467 6.067 1.00 98.75 83 LEU A C 1
ATOM 612 O O . LEU A 1 83 ? -7.933 -5.761 7.262 1.00 98.75 83 LEU A O 1
ATOM 616 N N . ALA A 1 84 ? -8.653 -4.558 5.501 1.00 98.69 84 ALA A N 1
ATOM 617 C CA . ALA A 1 84 ? -9.696 -3.853 6.245 1.00 98.69 84 ALA A CA 1
ATOM 618 C C . ALA A 1 84 ? -10.713 -4.828 6.867 1.00 98.69 84 ALA A C 1
ATOM 620 O O . ALA A 1 84 ? -11.047 -4.713 8.047 1.00 98.69 84 ALA A O 1
ATOM 621 N N . ARG A 1 85 ? -11.169 -5.832 6.099 1.00 98.69 85 ARG A N 1
ATOM 622 C CA . ARG A 1 85 ? -12.119 -6.854 6.575 1.00 98.69 85 ARG A CA 1
ATOM 623 C C . ARG A 1 85 ? -11.500 -7.787 7.606 1.00 98.69 85 ARG A C 1
ATOM 625 O O . ARG A 1 85 ? -12.103 -8.014 8.649 1.00 98.69 85 ARG A O 1
ATOM 632 N N . ARG A 1 86 ? -10.304 -8.304 7.325 1.00 98.62 86 ARG A N 1
ATOM 633 C CA . ARG A 1 86 ? -9.570 -9.244 8.182 1.00 98.62 86 ARG A CA 1
ATOM 634 C C . ARG A 1 86 ? -9.316 -8.654 9.566 1.00 98.62 86 ARG A C 1
ATOM 636 O O . ARG A 1 86 ? -9.447 -9.363 10.558 1.00 98.62 86 ARG A O 1
ATOM 643 N N . HIS A 1 87 ? -8.971 -7.370 9.633 1.00 98.50 87 HIS A N 1
ATOM 644 C CA . HIS A 1 87 ? -8.638 -6.694 10.887 1.00 98.50 87 HIS A CA 1
ATOM 645 C C . HIS A 1 87 ? -9.785 -5.872 11.489 1.00 98.50 87 HIS A C 1
ATOM 647 O O . HIS A 1 87 ? -9.622 -5.333 12.582 1.00 98.50 87 HIS A O 1
ATOM 653 N N . GLY A 1 88 ? -10.936 -5.779 10.816 1.00 98.31 88 GLY A N 1
ATOM 654 C CA . GLY A 1 88 ? -12.106 -5.055 11.318 1.00 98.31 88 GLY A CA 1
ATOM 655 C C . GLY A 1 88 ? -11.856 -3.559 11.533 1.00 98.31 88 GLY A C 1
ATOM 656 O O . GLY A 1 88 ? -12.339 -2.997 12.515 1.00 98.31 88 GLY A O 1
ATOM 657 N N . LEU A 1 89 ? -11.091 -2.920 10.642 1.00 98.50 89 LEU A N 1
ATOM 658 C CA . LEU A 1 89 ? -10.719 -1.504 10.735 1.00 98.50 89 LEU A CA 1
ATOM 659 C C . LEU A 1 89 ? -11.037 -0.733 9.452 1.00 98.50 89 LEU A C 1
ATOM 661 O O . LEU A 1 89 ? -11.165 -1.306 8.370 1.00 98.50 89 LEU A O 1
ATOM 665 N N . TRP A 1 90 ? -11.127 0.590 9.571 1.00 98.50 90 TRP A N 1
ATOM 666 C CA . TRP A 1 90 ? -11.131 1.488 8.421 1.00 98.50 90 TRP A CA 1
ATOM 667 C C . TRP A 1 90 ? -9.703 1.682 7.926 1.00 98.50 90 TRP A C 1
ATOM 669 O O . TRP A 1 90 ? -8.827 2.068 8.699 1.00 98.50 90 TRP A O 1
ATOM 679 N N . LEU A 1 91 ? -9.470 1.438 6.641 1.00 98.44 91 LEU A N 1
ATOM 680 C CA . LEU A 1 91 ? -8.148 1.546 6.038 1.00 98.44 91 LEU A CA 1
ATOM 681 C C . LEU A 1 91 ? -8.126 2.677 5.009 1.00 98.44 91 LEU A C 1
ATOM 683 O O . LEU A 1 91 ? -8.790 2.590 3.977 1.00 98.44 91 LEU A O 1
ATOM 687 N N . LEU A 1 92 ? -7.331 3.714 5.267 1.00 98.00 92 LEU A N 1
ATOM 688 C CA . LEU A 1 92 ? -6.884 4.633 4.226 1.00 98.00 92 LEU A CA 1
ATOM 689 C C . LEU A 1 92 ? -5.629 4.019 3.601 1.00 98.00 92 LEU A C 1
ATOM 691 O O . LEU A 1 92 ? -4.539 4.140 4.151 1.00 98.00 92 LEU A O 1
ATOM 695 N N . ALA A 1 93 ? -5.817 3.297 2.496 1.00 95.38 93 ALA A N 1
ATOM 696 C CA . ALA A 1 93 ? -4.840 2.351 1.954 1.00 95.38 93 ALA A CA 1
ATOM 697 C C . ALA A 1 93 ? -3.593 2.980 1.308 1.00 95.38 93 ALA A C 1
ATOM 699 O O . ALA A 1 93 ? -2.712 2.247 0.892 1.00 95.38 93 ALA A O 1
ATOM 700 N N . GLY A 1 94 ? -3.504 4.308 1.233 1.00 95.44 94 GLY A N 1
ATOM 701 C CA . GLY A 1 94 ? -2.531 5.001 0.393 1.00 95.44 94 GLY A CA 1
ATOM 702 C C . GLY A 1 94 ? -3.029 5.122 -1.045 1.00 95.44 94 GLY A C 1
ATOM 703 O O . GLY A 1 94 ? -3.760 4.257 -1.540 1.00 95.44 94 GLY A O 1
ATOM 704 N N . SER A 1 95 ? -2.705 6.235 -1.700 1.00 94.00 95 SER A N 1
ATOM 705 C CA . SER A 1 95 ? -3.177 6.511 -3.057 1.00 94.00 95 SER A CA 1
ATOM 706 C C . SER A 1 95 ? -2.534 5.565 -4.067 1.00 94.00 95 SER A C 1
ATOM 708 O O . SER A 1 95 ? -1.323 5.348 -4.065 1.00 94.00 95 SER A O 1
ATOM 710 N N . PHE A 1 96 ? -3.382 5.031 -4.940 1.00 95.62 96 PHE A N 1
ATOM 711 C CA . PHE A 1 96 ? -2.965 4.387 -6.174 1.00 95.62 96 PHE A CA 1
ATOM 712 C C . PHE A 1 96 ? -2.899 5.461 -7.264 1.00 95.62 96 PHE A C 1
ATOM 714 O O . PHE A 1 96 ? -3.818 6.283 -7.348 1.00 95.62 96 PHE A O 1
ATOM 721 N N . LEU A 1 97 ? -1.806 5.482 -8.025 1.00 88.12 97 LEU A N 1
ATOM 722 C CA . LEU A 1 97 ? -1.511 6.486 -9.050 1.00 88.12 97 LEU A CA 1
ATOM 723 C C . LEU A 1 97 ? -1.846 5.984 -10.451 1.00 88.12 97 LEU A C 1
ATOM 725 O O . LEU A 1 97 ? -1.707 4.765 -10.681 1.00 88.12 97 LEU A O 1
#

Foldseek 3Di:
DDAAEAEDPDDQDQQLAVVSLLVSLLVRLVVCLVVVHQEYEYEAPSLLSRLSNDDPVQNVDPVSSLVVSVVCVVVLVVSQVCSCVVSVHHYNSHDRD

Secondary structure (DSSP, 8-state):
----EEE--PPP---SSHHHHHHHHHHHHHHHHHTT-SEEEPPTTGGGGGGGGS-HHHHT-HHHHHHHHGGGHHHHHHHHHHHHHHHTSEEE-----

Sequence (97 aa):
MTIRVAAARYAIGEPEDFNSFAEGVATQVAQAARLGAQVAVLPEYLALEAAAMFDAPTRADLAASLAALQDCRDDYLALARELARRHGLWLLAGSFL